Protein AF-A0A4R5EHL9-F1 (afdb_monomer)

Solvent-accessible surface area (backbone atoms only — not comparable to full-atom values): 7162 Å² total; per-residue (Å²): 134,61,70,66,59,52,53,50,51,50,49,48,55,70,75,41,96,57,52,65,59,58,50,10,59,77,69,77,43,51,51,67,57,45,47,54,51,46,69,62,43,30,68,75,67,68,45,62,87,57,72,72,77,74,60,92,85,62,58,67,46,75,46,81,44,78,43,80,46,93,60,77,93,68,45,43,90,43,99,89,42,81,44,21,29,52,32,30,37,32,25,34,65,90,76,71,42,72,69,45,78,46,75,47,82,74,74,80,78,79,77,80,81,75,136

Radius of gyration: 19.63 Å; Cα contacts (8 Å, |Δi|>4): 130; chains: 1; bounding box: 57×36×39 Å

Sequence (115 aa):
MPLGDRVLLIAVCCRTNLTLRQVALLFGVSKFAAHRVVDHLAPLLALTLFARRHSPDNVLVVDGTLVPVHVRAIIASSRNYRYSVNMQVGIDANTRLVVAVGPGAGQPQRRHSSP

Mean predicted aligned error: 14.97 Å

Structure (mmCIF, N/CA/C/O backbone):
data_AF-A0A4R5EHL9-F1
#
_entry.id   AF-A0A4R5EHL9-F1
#
loop_
_atom_site.group_PDB
_atom_site.id
_atom_site.type_symbol
_atom_site.label_atom_id
_atom_site.label_alt_id
_atom_site.label_comp_id
_atom_site.label_asym_id
_atom_site.label_entity_id
_atom_site.label_seq_id
_atom_site.pdbx_PDB_ins_code
_atom_site.Cartn_x
_atom_site.Cartn_y
_atom_site.Cartn_z
_atom_site.occupancy
_atom_site.B_iso_or_equiv
_atom_site.auth_seq_id
_atom_site.auth_comp_id
_atom_site.auth_asym_id
_atom_site.auth_atom_id
_atom_site.pdbx_PDB_model_num
ATOM 1 N N . MET A 1 1 ? -9.886 -5.366 16.626 1.00 77.94 1 MET A N 1
ATOM 2 C CA . MET A 1 1 ? -10.571 -5.533 15.327 1.00 77.94 1 MET A CA 1
ATOM 3 C C . MET A 1 1 ? -10.858 -7.004 15.043 1.00 77.94 1 MET A C 1
ATOM 5 O O . MET A 1 1 ? -9.911 -7.795 15.126 1.00 77.94 1 MET A O 1
ATOM 9 N N . PRO A 1 2 ? -12.115 -7.354 14.717 1.00 85.44 2 PRO A N 1
ATOM 10 C CA . PRO A 1 2 ? -12.533 -8.654 14.175 1.00 85.44 2 PRO A CA 1
ATOM 11 C C . PRO A 1 2 ? -11.796 -9.028 12.878 1.00 85.44 2 PRO A C 1
ATOM 13 O O . PRO A 1 2 ? -11.221 -8.161 12.224 1.00 85.44 2 PRO A O 1
ATOM 16 N N . LEU A 1 3 ? -11.802 -10.310 12.495 1.00 84.19 3 LEU A N 1
ATOM 17 C CA . LEU A 1 3 ? -11.130 -10.782 11.273 1.00 84.19 3 LEU A CA 1
ATOM 18 C C . LEU A 1 3 ? -11.745 -10.173 9.999 1.00 84.19 3 LEU A C 1
ATOM 20 O O . LEU A 1 3 ? -11.002 -9.747 9.119 1.00 84.19 3 LEU A O 1
ATOM 24 N N . GLY A 1 4 ? -13.079 -10.077 9.929 1.00 85.31 4 GLY A N 1
ATOM 25 C CA . GLY A 1 4 ? -13.797 -9.506 8.781 1.00 85.31 4 GLY A CA 1
ATOM 26 C C . GLY A 1 4 ? -13.362 -8.074 8.462 1.00 85.31 4 GLY A C 1
ATOM 27 O O . GLY A 1 4 ? -13.013 -7.778 7.322 1.00 85.31 4 GLY A O 1
ATOM 28 N N . ASP A 1 5 ? -13.254 -7.221 9.482 1.00 88.06 5 ASP A N 1
ATOM 29 C CA . ASP A 1 5 ? -12.810 -5.834 9.315 1.00 88.06 5 ASP A CA 1
ATOM 30 C C . ASP A 1 5 ? -11.362 -5.733 8.829 1.00 88.06 5 ASP A C 1
ATOM 32 O O . ASP A 1 5 ? -11.024 -4.835 8.065 1.00 88.06 5 ASP A O 1
ATOM 36 N N . ARG A 1 6 ? -10.494 -6.667 9.239 1.00 87.69 6 ARG A N 1
ATOM 37 C CA . ARG A 1 6 ? -9.098 -6.710 8.778 1.00 87.69 6 ARG A CA 1
ATOM 38 C C . ARG A 1 6 ? -9.014 -7.066 7.296 1.00 87.69 6 ARG A C 1
ATOM 40 O O . ARG A 1 6 ? -8.237 -6.451 6.573 1.00 87.69 6 ARG A O 1
ATOM 47 N N . VAL A 1 7 ? -9.819 -8.030 6.842 1.00 86.06 7 VAL A N 1
ATOM 48 C CA . VAL A 1 7 ? -9.888 -8.413 5.422 1.00 86.06 7 VAL A CA 1
ATOM 49 C C . VAL A 1 7 ? -10.493 -7.280 4.592 1.00 86.06 7 VAL A C 1
ATOM 51 O O . VAL A 1 7 ? -9.948 -6.940 3.544 1.00 86.06 7 VAL A O 1
ATOM 54 N N . LEU A 1 8 ? -11.561 -6.641 5.079 1.00 88.62 8 LEU A N 1
ATOM 55 C CA . LEU A 1 8 ? -12.174 -5.495 4.409 1.00 88.62 8 LEU A CA 1
ATOM 56 C C . LEU A 1 8 ? -11.211 -4.301 4.330 1.00 88.62 8 LEU A C 1
ATOM 58 O O . LEU A 1 8 ? -11.122 -3.657 3.288 1.00 88.62 8 LEU A O 1
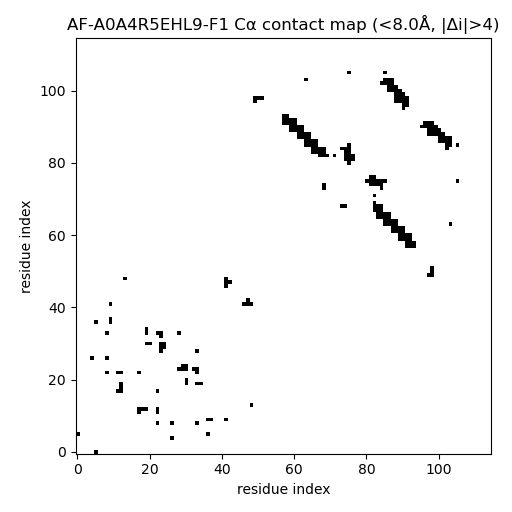ATOM 62 N N . LEU A 1 9 ? -10.431 -4.046 5.383 1.00 88.88 9 LEU A N 1
ATOM 63 C CA . LEU A 1 9 ? -9.394 -3.013 5.402 1.00 88.88 9 LEU A CA 1
ATOM 64 C C . LEU A 1 9 ? -8.340 -3.242 4.317 1.00 88.88 9 LEU A C 1
ATOM 66 O O . LEU A 1 9 ? -7.981 -2.307 3.601 1.00 88.88 9 LEU A O 1
ATOM 70 N N . ILE A 1 10 ? -7.883 -4.483 4.152 1.00 85.50 10 ILE A N 1
ATOM 71 C CA . ILE A 1 10 ? -6.922 -4.857 3.106 1.00 85.50 10 ILE A CA 1
ATOM 72 C C . ILE A 1 10 ? -7.551 -4.723 1.720 1.00 85.50 10 ILE A C 1
ATOM 74 O O . ILE A 1 10 ? -6.929 -4.163 0.818 1.00 85.50 10 ILE A O 1
ATOM 78 N N . ALA A 1 11 ? -8.797 -5.173 1.552 1.00 84.81 11 ALA A N 1
ATOM 79 C CA . ALA A 1 11 ? -9.520 -5.056 0.292 1.00 84.81 11 ALA A CA 1
ATOM 80 C C . ALA A 1 11 ? -9.694 -3.589 -0.131 1.00 84.81 11 ALA A C 1
ATOM 82 O O . ALA A 1 11 ? -9.418 -3.256 -1.280 1.00 84.81 11 ALA A O 1
ATOM 83 N N . VAL A 1 12 ? -10.075 -2.699 0.792 1.00 86.81 12 VAL A N 1
ATOM 84 C CA . VAL A 1 12 ? -10.197 -1.253 0.540 1.00 86.81 12 VAL A CA 1
ATOM 85 C C . VAL A 1 12 ? -8.835 -0.642 0.219 1.00 86.81 12 VAL A C 1
ATOM 87 O O . VAL A 1 12 ? -8.717 0.073 -0.775 1.00 86.81 12 VAL A O 1
ATOM 90 N N . CYS A 1 13 ? -7.798 -0.961 0.996 1.00 82.12 13 CYS A N 1
ATOM 91 C CA . CYS A 1 13 ? -6.434 -0.493 0.740 1.00 82.12 13 CYS A CA 1
ATOM 92 C C . CYS A 1 13 ? -5.894 -0.953 -0.627 1.00 82.12 13 CYS A C 1
ATOM 94 O O . CYS A 1 13 ? -5.092 -0.252 -1.231 1.00 82.12 13 CYS A O 1
ATOM 96 N N . CYS A 1 14 ? -6.323 -2.119 -1.118 1.00 75.31 14 CYS A N 1
ATOM 97 C CA . CYS A 1 14 ? -5.893 -2.670 -2.403 1.00 75.31 14 CYS A CA 1
ATOM 98 C C . CYS A 1 14 ? -6.748 -2.194 -3.590 1.00 75.31 14 CYS A C 1
ATOM 100 O O . CYS A 1 14 ? -6.241 -2.052 -4.701 1.00 75.31 14 CYS A O 1
ATOM 102 N N . ARG A 1 15 ? -8.057 -1.996 -3.398 1.00 77.00 15 ARG A N 1
ATOM 103 C CA . ARG A 1 15 ? -8.994 -1.613 -4.470 1.00 77.00 15 ARG A CA 1
ATOM 104 C C . ARG A 1 15 ? -9.098 -0.113 -4.681 1.00 77.00 15 ARG A C 1
ATOM 106 O O . ARG A 1 15 ? -9.566 0.308 -5.735 1.00 77.00 15 ARG A O 1
ATOM 113 N N . THR A 1 16 ? -8.696 0.681 -3.697 1.00 79.06 16 THR A N 1
ATOM 114 C CA . THR A 1 16 ? -8.773 2.141 -3.751 1.00 79.06 16 THR A CA 1
ATOM 115 C C . THR A 1 16 ? -7.384 2.754 -3.672 1.00 79.06 16 THR A C 1
ATOM 117 O O . THR A 1 16 ? -6.451 2.144 -3.163 1.00 79.06 16 THR A O 1
ATOM 120 N N . ASN A 1 17 ? -7.252 3.990 -4.149 1.00 75.12 17 ASN A N 1
ATOM 121 C CA . ASN A 1 17 ? -6.004 4.749 -4.064 1.00 75.12 17 ASN A CA 1
ATOM 122 C C . ASN A 1 17 ? -5.939 5.603 -2.782 1.00 75.12 17 ASN A C 1
ATOM 124 O O . ASN A 1 17 ? -5.431 6.723 -2.777 1.00 75.12 17 ASN A O 1
ATOM 128 N N . LEU A 1 18 ? -6.556 5.113 -1.702 1.00 81.44 18 LEU A N 1
ATOM 129 C CA . LEU A 1 18 ? -6.605 5.811 -0.425 1.00 81.44 18 LEU A CA 1
ATOM 130 C C . LEU A 1 18 ? -5.307 5.596 0.349 1.00 81.44 18 LEU A C 1
ATOM 132 O O . LEU A 1 18 ? -4.777 4.492 0.447 1.00 81.44 18 LEU A O 1
ATOM 136 N N . THR A 1 19 ? -4.824 6.662 0.977 1.00 84.56 19 THR A N 1
ATOM 137 C CA . THR A 1 19 ? -3.678 6.578 1.881 1.00 84.56 19 THR A CA 1
ATOM 138 C C . THR A 1 19 ? -4.028 5.746 3.116 1.00 84.56 19 THR A C 1
ATOM 140 O O . THR A 1 19 ? -5.158 5.781 3.605 1.00 84.56 19 THR A O 1
ATOM 143 N N . LEU A 1 20 ? -3.038 5.078 3.718 1.00 84.00 20 LEU A N 1
ATOM 144 C CA . LEU A 1 20 ? -3.231 4.284 4.943 1.00 84.00 20 LEU A CA 1
ATOM 145 C C . LEU A 1 20 ? -3.872 5.088 6.091 1.00 84.00 20 LEU A C 1
ATOM 147 O O . LEU A 1 20 ? -4.549 4.530 6.949 1.00 84.00 20 LEU A O 1
ATOM 151 N N . ARG A 1 21 ? -3.686 6.414 6.103 1.00 87.25 21 ARG A N 1
ATOM 152 C CA . ARG A 1 21 ? -4.333 7.315 7.063 1.00 87.25 21 ARG A CA 1
ATOM 153 C C . ARG A 1 21 ? -5.831 7.467 6.789 1.00 87.25 21 ARG A C 1
ATOM 155 O O . ARG A 1 21 ? -6.605 7.425 7.735 1.00 87.25 21 ARG A O 1
ATOM 162 N N . GLN A 1 22 ? -6.231 7.629 5.528 1.00 88.31 22 GLN A N 1
ATOM 163 C CA . GLN A 1 22 ? -7.643 7.680 5.132 1.00 88.31 22 GLN A CA 1
ATOM 164 C C . GLN A 1 22 ? -8.332 6.342 5.396 1.00 88.31 22 GLN A C 1
ATOM 166 O O . GLN A 1 22 ? -9.423 6.321 5.951 1.00 88.31 22 GLN A O 1
ATOM 171 N N . VAL A 1 23 ? -7.656 5.233 5.090 1.00 88.62 23 VAL A N 1
ATOM 172 C CA . VAL A 1 23 ? -8.128 3.889 5.440 1.00 88.62 23 VAL A CA 1
ATOM 173 C C . VAL A 1 23 ? -8.321 3.778 6.955 1.00 88.62 23 VAL A C 1
ATOM 175 O O . VAL A 1 23 ? -9.404 3.443 7.411 1.00 88.62 23 VAL A O 1
ATOM 178 N N . ALA A 1 24 ? -7.322 4.142 7.759 1.00 90.31 24 ALA A N 1
ATOM 179 C CA . ALA A 1 24 ? -7.431 4.080 9.216 1.00 90.31 24 ALA A CA 1
ATOM 180 C C . ALA A 1 24 ? -8.613 4.903 9.767 1.00 90.31 24 ALA A C 1
ATOM 182 O O . ALA A 1 24 ? -9.336 4.423 10.639 1.00 90.31 24 ALA A O 1
ATOM 183 N N . LEU A 1 25 ? -8.851 6.097 9.210 1.00 93.06 25 LEU A N 1
ATOM 184 C CA . LEU A 1 25 ? -9.995 6.944 9.564 1.00 93.06 25 LEU A CA 1
ATOM 185 C C . LEU A 1 25 ? -11.342 6.286 9.230 1.00 93.06 25 LEU A C 1
ATOM 187 O O . LEU A 1 25 ? -12.240 6.324 10.064 1.00 93.06 25 LEU A O 1
ATOM 191 N N . LEU A 1 26 ? -11.475 5.646 8.063 1.00 90.19 26 LEU A N 1
ATOM 192 C CA . LEU A 1 26 ? -12.704 4.942 7.660 1.00 90.19 26 LEU A CA 1
ATOM 193 C C . LEU A 1 26 ? -13.059 3.784 8.598 1.00 90.19 26 LEU A C 1
ATOM 195 O O . LEU A 1 26 ? -14.231 3.527 8.848 1.00 90.19 26 LEU A O 1
ATOM 199 N N . PHE A 1 27 ? -12.046 3.101 9.125 1.00 88.19 27 PHE A N 1
ATOM 200 C CA . PHE A 1 27 ? -12.219 1.967 10.031 1.00 88.19 27 PHE A CA 1
ATOM 201 C C . PHE A 1 27 ? -12.204 2.364 11.516 1.00 88.19 27 PHE A C 1
ATOM 203 O O . PHE A 1 27 ? -12.262 1.489 12.378 1.00 88.19 27 PHE A O 1
ATOM 210 N N . GLY A 1 28 ? -12.095 3.660 11.838 1.00 91.31 28 GLY A N 1
ATOM 211 C CA . GLY A 1 28 ? -12.038 4.146 13.221 1.00 91.31 28 GLY A CA 1
ATOM 212 C C . GLY A 1 28 ? -10.830 3.628 14.013 1.00 91.31 28 GLY A C 1
ATOM 213 O O . GLY A 1 28 ? -10.871 3.556 15.239 1.00 91.31 28 GLY A O 1
ATOM 214 N N . VAL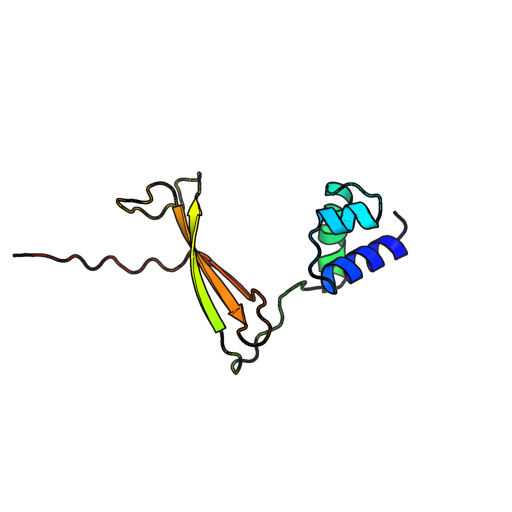 A 1 29 ? -9.753 3.236 13.327 1.00 89.25 29 VAL A N 1
ATOM 215 C CA . VAL A 1 29 ? -8.535 2.690 13.940 1.00 89.25 29 VAL A CA 1
ATOM 216 C C . VAL A 1 29 ? -7.374 3.663 13.820 1.00 89.25 29 VAL A C 1
ATOM 218 O O . VAL A 1 29 ? -7.343 4.553 12.973 1.00 89.25 29 VAL A O 1
ATOM 221 N N . SER A 1 30 ? -6.357 3.488 14.663 1.00 90.38 30 SER A N 1
ATOM 222 C CA . SER A 1 30 ? -5.133 4.268 14.516 1.00 90.38 30 SER A CA 1
ATOM 223 C C . SER A 1 30 ? -4.387 3.877 13.235 1.00 90.38 30 SER A C 1
ATOM 225 O O . SER A 1 30 ? -4.406 2.721 12.803 1.00 90.38 30 SER A O 1
ATOM 227 N N . LYS A 1 31 ? -3.650 4.832 12.654 1.00 90.00 31 LYS A N 1
ATOM 228 C CA . LYS A 1 31 ? -2.764 4.583 11.501 1.00 90.00 31 LYS A CA 1
ATOM 229 C C . LYS A 1 31 ? -1.810 3.408 11.757 1.00 90.00 31 LYS A C 1
ATOM 231 O O . LYS A 1 31 ? -1.575 2.603 10.864 1.00 90.00 31 LYS A O 1
ATOM 236 N N . PHE A 1 32 ? -1.278 3.302 12.976 1.00 91.19 32 PHE A N 1
ATOM 237 C CA . PHE A 1 32 ? -0.379 2.214 13.370 1.00 91.19 32 PHE A CA 1
ATOM 238 C C . PHE A 1 32 ? -1.086 0.860 13.453 1.00 91.19 32 PHE A C 1
ATOM 240 O O . PHE A 1 32 ? -0.511 -0.146 13.049 1.00 91.19 32 PHE A O 1
ATOM 247 N N . ALA A 1 33 ? -2.324 0.819 13.951 1.00 89.50 33 ALA A N 1
ATOM 248 C CA . ALA A 1 33 ? -3.104 -0.413 13.974 1.00 89.50 33 ALA A CA 1
ATOM 249 C C . ALA A 1 33 ? -3.406 -0.896 12.548 1.00 89.50 33 ALA A C 1
ATOM 251 O O . ALA A 1 33 ? -3.179 -2.065 12.250 1.00 89.50 33 ALA A O 1
ATOM 252 N N . ALA A 1 34 ? -3.815 0.009 11.653 1.00 89.06 34 ALA A N 1
ATOM 253 C CA . ALA A 1 34 ? -4.004 -0.305 10.236 1.00 89.06 34 ALA A CA 1
ATOM 254 C C . ALA A 1 34 ? -2.706 -0.810 9.581 1.00 89.06 34 ALA A C 1
ATOM 256 O O . ALA A 1 34 ? -2.728 -1.810 8.872 1.00 89.06 34 ALA A O 1
ATOM 257 N N . HIS A 1 35 ? -1.566 -0.174 9.875 1.00 87.19 35 HIS A N 1
ATOM 258 C CA . HIS A 1 35 ? -0.258 -0.599 9.368 1.00 87.19 35 HIS A CA 1
ATOM 259 C C . HIS A 1 35 ? 0.087 -2.034 9.774 1.00 87.19 35 HIS A C 1
ATOM 261 O O . HIS A 1 35 ? 0.430 -2.842 8.923 1.00 87.19 35 HIS A O 1
ATOM 267 N N . ARG A 1 36 ? -0.091 -2.386 11.054 1.00 89.62 36 ARG A N 1
ATOM 268 C CA . ARG A 1 36 ? 0.174 -3.748 11.549 1.00 89.62 36 ARG A CA 1
ATOM 269 C C . ARG A 1 36 ? -0.733 -4.798 10.911 1.00 89.62 36 ARG A C 1
ATOM 271 O O . ARG A 1 36 ? -0.300 -5.923 10.689 1.00 89.62 36 ARG A O 1
ATOM 278 N N . VAL A 1 37 ? -1.989 -4.447 10.639 1.00 88.12 37 VAL A N 1
ATOM 279 C CA . VAL A 1 37 ? -2.934 -5.336 9.950 1.00 88.12 37 VAL A CA 1
ATOM 280 C C . VAL A 1 37 ? -2.449 -5.619 8.529 1.00 88.12 37 VAL A C 1
ATOM 282 O O . VAL A 1 37 ? -2.431 -6.780 8.127 1.00 88.12 37 VAL A O 1
ATOM 285 N N . VAL A 1 38 ? -2.008 -4.588 7.803 1.00 84.81 38 VAL A N 1
ATOM 286 C CA . VAL A 1 38 ? -1.457 -4.734 6.449 1.00 84.81 38 VAL A CA 1
ATOM 287 C C . VAL A 1 38 ? -0.152 -5.532 6.471 1.00 84.81 38 VAL A C 1
ATOM 289 O O . VAL A 1 38 ? -0.065 -6.527 5.762 1.00 84.81 38 VAL A O 1
ATOM 292 N N . ASP A 1 39 ? 0.813 -5.184 7.324 1.00 84.50 39 ASP A N 1
ATOM 293 C CA . ASP A 1 39 ? 2.106 -5.882 7.421 1.00 84.50 39 ASP A CA 1
ATOM 294 C C . ASP A 1 39 ? 1.961 -7.373 7.739 1.00 84.50 39 ASP A C 1
ATOM 296 O O . ASP A 1 39 ? 2.711 -8.201 7.227 1.00 84.50 39 ASP A O 1
ATOM 300 N N . HIS A 1 40 ? 0.998 -7.733 8.590 1.00 83.81 40 HIS A N 1
ATOM 301 C CA . HIS A 1 40 ? 0.846 -9.114 9.032 1.00 83.81 40 HIS A CA 1
ATOM 302 C C . HIS A 1 40 ? 0.040 -9.975 8.052 1.00 83.81 40 HIS A C 1
ATOM 304 O O . HIS A 1 40 ? 0.330 -11.157 7.888 1.00 83.81 40 HIS A O 1
ATOM 310 N N . LEU A 1 41 ? -0.972 -9.400 7.397 1.00 81.44 41 LEU A N 1
ATOM 311 C CA . LEU A 1 41 ? -1.895 -10.154 6.544 1.00 81.44 41 LEU A CA 1
ATOM 312 C C . LEU A 1 41 ? -1.589 -10.038 5.049 1.00 81.44 41 LEU A C 1
ATOM 314 O O . LEU A 1 41 ? -1.975 -10.935 4.304 1.00 81.44 41 LEU A O 1
ATOM 318 N N . ALA A 1 42 ? -0.889 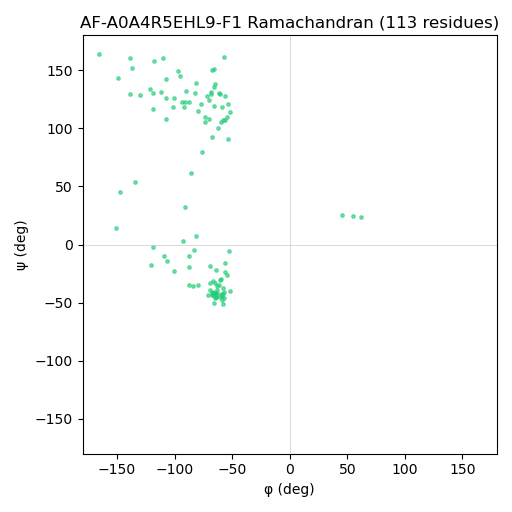-8.994 4.592 1.00 75.19 42 ALA A N 1
ATOM 319 C CA . ALA A 1 42 ? -0.486 -8.886 3.188 1.00 75.19 42 ALA A CA 1
ATOM 320 C C . ALA A 1 42 ? 0.369 -10.085 2.725 1.00 75.19 42 ALA A C 1
ATOM 322 O O . ALA A 1 42 ? 0.061 -10.639 1.667 1.00 75.19 42 ALA A O 1
ATOM 323 N N . PRO A 1 43 ? 1.350 -10.580 3.511 1.00 73.69 43 PRO A N 1
ATOM 324 C CA . PRO A 1 43 ? 2.102 -11.781 3.144 1.00 73.69 43 PRO A CA 1
ATOM 325 C C . PRO A 1 43 ? 1.235 -13.048 3.144 1.00 73.69 43 PRO A C 1
ATOM 327 O O . PRO A 1 43 ? 1.355 -13.877 2.246 1.00 73.69 43 PRO A O 1
ATOM 330 N N . LEU A 1 44 ? 0.342 -13.188 4.132 1.00 74.94 44 LEU A N 1
ATOM 331 C CA . LEU A 1 44 ? -0.505 -14.376 4.308 1.00 74.94 44 LEU A CA 1
ATOM 332 C C . LEU A 1 44 ? -1.561 -14.524 3.215 1.00 74.94 44 LEU A C 1
ATOM 334 O O . LEU A 1 44 ? -1.895 -15.635 2.820 1.00 74.94 44 LEU A O 1
ATOM 338 N N . LEU A 1 45 ? -2.073 -13.409 2.704 1.00 68.25 45 LEU A N 1
ATOM 339 C CA . LEU A 1 45 ? -3.044 -13.417 1.616 1.00 68.25 45 LEU A CA 1
ATOM 340 C C . LEU A 1 45 ? -2.382 -13.571 0.237 1.00 68.25 45 LEU A C 1
ATOM 342 O O . LEU A 1 45 ? -3.057 -13.403 -0.776 1.00 68.25 45 LEU A O 1
ATOM 346 N N .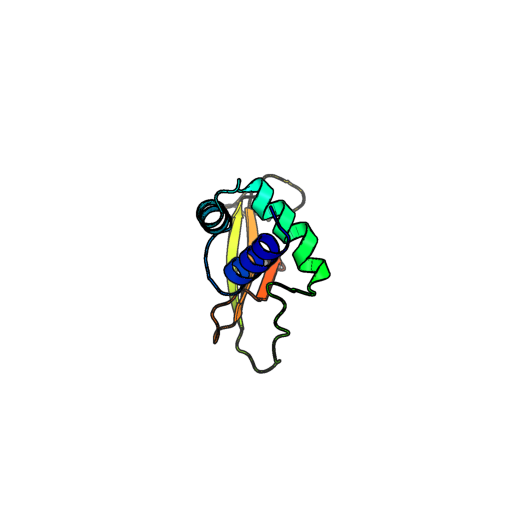 ALA A 1 46 ? -1.064 -13.825 0.189 1.00 62.50 46 ALA A N 1
ATOM 347 C CA . ALA A 1 46 ? -0.241 -13.703 -1.015 1.00 62.50 46 ALA A CA 1
ATOM 348 C C . ALA A 1 46 ? -0.525 -12.393 -1.774 1.00 62.50 46 ALA A C 1
ATOM 350 O O . ALA A 1 46 ? -0.312 -12.298 -2.985 1.00 62.50 46 ALA A O 1
ATOM 351 N N . LEU A 1 47 ? -1.006 -11.372 -1.048 1.00 55.91 47 LEU A N 1
ATOM 352 C CA . LEU A 1 47 ? -1.271 -10.046 -1.563 1.00 55.91 47 LEU A CA 1
ATOM 353 C C . LEU A 1 47 ? 0.086 -9.373 -1.692 1.00 55.91 47 LEU A C 1
ATOM 355 O O . LEU A 1 47 ? 0.533 -8.556 -0.891 1.00 55.91 47 LEU A O 1
ATOM 359 N N . THR A 1 48 ? 0.746 -9.735 -2.777 1.00 54.19 48 THR A N 1
ATOM 360 C CA . THR A 1 48 ? 1.608 -8.829 -3.505 1.00 54.19 48 THR A CA 1
ATOM 361 C C . THR A 1 48 ? 0.769 -7.601 -3.820 1.00 54.19 48 THR A C 1
ATOM 363 O O . THR A 1 48 ? 0.083 -7.552 -4.833 1.00 54.19 48 THR A O 1
ATOM 366 N N . LEU A 1 49 ? 0.785 -6.607 -2.931 1.00 53.09 49 LEU A N 1
ATOM 367 C CA . LEU A 1 49 ? -0.005 -5.395 -3.111 1.00 53.09 49 LEU A CA 1
ATOM 368 C C . LEU A 1 49 ? 0.318 -4.717 -4.462 1.00 53.09 49 LEU A C 1
ATOM 370 O O . LEU A 1 49 ? -0.554 -4.050 -4.994 1.00 53.09 49 LEU A O 1
ATOM 374 N N . PHE A 1 50 ? 1.502 -4.937 -5.068 1.00 51.91 50 PHE A N 1
ATOM 375 C CA . PHE A 1 50 ? 1.866 -4.359 -6.376 1.00 51.91 50 PHE A CA 1
ATOM 376 C C . PHE A 1 50 ? 2.848 -5.151 -7.262 1.00 51.91 50 PHE A C 1
ATOM 378 O O . PHE A 1 50 ? 3.323 -4.600 -8.249 1.00 51.91 50 PHE A O 1
ATOM 385 N N . ALA A 1 51 ? 3.147 -6.432 -7.023 1.00 48.44 51 ALA A N 1
ATOM 386 C CA . ALA A 1 51 ? 3.935 -7.184 -8.015 1.00 48.44 51 ALA A CA 1
ATOM 387 C C . ALA A 1 51 ? 3.010 -7.775 -9.085 1.00 48.44 51 ALA A C 1
ATOM 389 O O . ALA A 1 51 ? 2.927 -8.991 -9.264 1.00 48.44 51 ALA A O 1
ATOM 390 N N . ARG A 1 52 ? 2.295 -6.911 -9.818 1.00 52.09 52 ARG A N 1
ATOM 391 C CA . ARG A 1 52 ? 1.819 -7.322 -11.137 1.00 52.09 52 ARG A CA 1
ATOM 392 C C . ARG A 1 52 ? 3.071 -7.649 -11.934 1.00 52.09 52 ARG A C 1
ATOM 394 O O . ARG A 1 52 ? 3.817 -6.741 -12.293 1.00 52.09 52 ARG A O 1
ATOM 401 N N . ARG A 1 53 ? 3.334 -8.943 -12.147 1.00 48.25 53 ARG A N 1
ATOM 402 C CA . ARG A 1 53 ? 4.361 -9.375 -13.093 1.00 48.25 53 ARG A CA 1
ATOM 403 C C . ARG A 1 53 ? 4.054 -8.663 -14.402 1.00 48.25 53 ARG A C 1
ATOM 405 O O . ARG A 1 53 ? 2.975 -8.838 -14.963 1.00 48.25 53 ARG A O 1
ATOM 412 N N . HIS A 1 54 ? 4.964 -7.780 -14.789 1.00 51.22 54 HIS A N 1
ATOM 413 C CA . HIS A 1 54 ? 4.867 -7.059 -16.040 1.00 51.22 54 HIS A CA 1
ATOM 414 C C . HIS A 1 54 ? 4.874 -8.079 -17.170 1.00 51.22 54 HIS A C 1
ATOM 416 O O . HIS A 1 54 ? 5.744 -8.952 -17.196 1.00 51.22 54 HIS A O 1
ATOM 422 N N . SER A 1 55 ? 3.909 -7.976 -18.085 1.00 52.78 55 SER A N 1
ATOM 423 C CA . SER A 1 55 ? 4.092 -8.602 -19.388 1.00 52.78 55 SER A CA 1
ATOM 424 C C . SER A 1 55 ? 5.242 -7.858 -20.073 1.00 52.78 55 SER A C 1
ATOM 426 O O . SER A 1 55 ? 5.267 -6.625 -19.992 1.00 52.78 55 SER A O 1
ATOM 428 N N . PRO A 1 56 ? 6.197 -8.546 -20.716 1.00 58.00 56 PRO A N 1
ATOM 429 C CA . PRO A 1 56 ? 7.295 -7.896 -21.435 1.00 58.00 56 PRO A CA 1
ATOM 430 C C . PRO A 1 56 ? 6.829 -6.897 -22.514 1.00 58.00 56 PRO A C 1
ATOM 432 O O . PRO A 1 56 ? 7.616 -6.051 -22.921 1.00 58.00 56 PRO A O 1
ATOM 435 N N . ASP A 1 57 ? 5.556 -6.942 -22.919 1.00 60.69 57 ASP A N 1
ATOM 436 C CA . ASP A 1 57 ? 4.940 -6.018 -23.883 1.00 60.69 57 ASP A CA 1
ATOM 437 C C . ASP A 1 57 ? 4.451 -4.678 -23.293 1.00 60.69 57 ASP A C 1
ATOM 439 O O . ASP A 1 57 ? 3.980 -3.811 -24.030 1.00 60.69 57 ASP A O 1
ATOM 443 N N . ASN A 1 58 ? 4.519 -4.472 -21.973 1.00 62.47 58 ASN A N 1
ATOM 444 C CA . ASN A 1 58 ? 4.041 -3.231 -21.358 1.00 62.47 58 ASN A CA 1
ATOM 445 C C . ASN A 1 58 ? 5.089 -2.108 -21.447 1.00 62.47 58 ASN A C 1
ATOM 447 O O . ASN A 1 58 ? 6.242 -2.269 -21.047 1.00 62.47 58 ASN A O 1
ATOM 451 N N . VAL A 1 59 ? 4.658 -0.930 -21.910 1.00 69.69 59 VAL A N 1
ATOM 452 C CA . VAL A 1 59 ? 5.496 0.276 -21.957 1.00 69.69 59 VAL A CA 1
ATOM 453 C C . VAL A 1 59 ? 5.745 0.790 -20.539 1.00 69.69 59 VAL A C 1
ATOM 455 O O . VAL A 1 59 ? 4.808 1.092 -19.800 1.00 69.69 59 VAL A O 1
ATOM 458 N N . LEU A 1 60 ? 7.020 0.927 -20.184 1.00 72.06 60 LEU A N 1
ATOM 459 C CA . LEU A 1 60 ? 7.485 1.436 -18.898 1.00 72.06 60 LEU A CA 1
ATOM 460 C C . LEU A 1 60 ? 8.055 2.844 -19.072 1.00 72.06 60 LEU A C 1
ATOM 462 O O . LEU A 1 60 ? 8.961 3.061 -19.874 1.00 72.06 60 LEU A O 1
ATOM 466 N N . VAL A 1 61 ? 7.553 3.794 -18.291 1.00 73.38 61 VAL A N 1
ATOM 467 C CA . VAL A 1 61 ? 8.138 5.129 -18.154 1.00 73.38 61 VAL A CA 1
ATOM 468 C C . VAL A 1 61 ? 9.078 5.104 -16.960 1.00 73.38 61 VAL A C 1
ATOM 470 O O . VAL A 1 61 ? 8.660 4.776 -15.852 1.00 73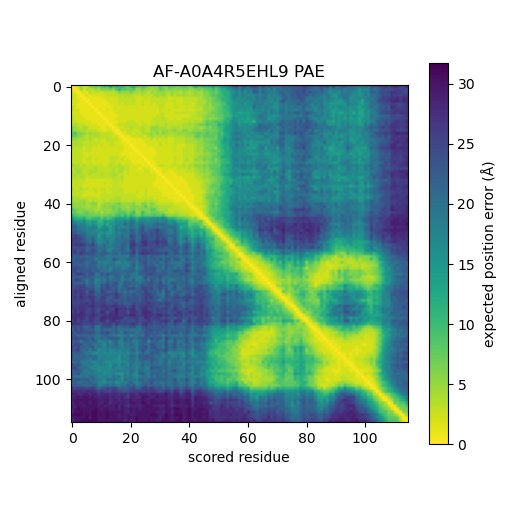.38 61 VAL A O 1
ATOM 473 N N . VAL A 1 62 ? 10.345 5.445 -17.180 1.00 75.12 62 VAL A N 1
ATOM 474 C CA . VAL A 1 62 ? 11.328 5.598 -16.103 1.00 75.12 62 VAL A CA 1
ATOM 475 C C . VAL A 1 62 ? 11.506 7.082 -15.825 1.00 75.12 62 VAL A C 1
ATOM 477 O O . VAL A 1 62 ? 11.940 7.819 -16.708 1.00 75.12 62 VAL A O 1
ATOM 480 N N . ASP A 1 63 ? 11.184 7.508 -14.607 1.00 77.69 63 ASP A N 1
ATOM 481 C CA . ASP A 1 63 ? 11.448 8.867 -14.131 1.00 77.69 63 ASP A CA 1
ATOM 482 C C . ASP A 1 63 ? 12.591 8.881 -13.108 1.00 77.69 63 ASP A C 1
ATOM 484 O O . ASP A 1 63 ? 12.726 7.961 -12.298 1.00 77.69 63 ASP A O 1
ATOM 488 N N . GLY A 1 64 ? 13.424 9.920 -13.163 1.00 75.31 64 GLY A N 1
ATOM 489 C CA . GLY A 1 64 ? 14.548 10.131 -12.256 1.00 75.31 64 GLY A CA 1
ATOM 490 C C . GLY A 1 64 ? 14.249 11.269 -11.289 1.00 75.31 64 GLY A C 1
ATOM 491 O O . GLY A 1 64 ? 14.287 12.434 -11.672 1.00 75.31 64 GLY A O 1
ATOM 492 N N . THR A 1 65 ? 14.001 10.942 -10.022 1.00 80.56 65 THR A N 1
ATOM 493 C CA . THR A 1 65 ? 13.719 11.920 -8.966 1.00 80.56 65 THR A CA 1
ATOM 494 C C . THR A 1 65 ? 14.861 11.959 -7.951 1.00 80.56 65 THR A C 1
ATOM 496 O O . THR A 1 65 ? 15.280 10.931 -7.419 1.00 80.56 65 THR A O 1
ATOM 499 N N . LEU A 1 66 ? 15.349 13.156 -7.616 1.00 76.38 66 LEU A N 1
ATOM 500 C CA . LEU A 1 66 ? 16.331 13.331 -6.544 1.00 76.38 66 LEU A CA 1
ATOM 501 C C . LEU A 1 66 ? 15.644 13.304 -5.177 1.00 76.38 66 LEU A C 1
ATOM 503 O O . LEU A 1 66 ? 14.885 14.207 -4.830 1.00 76.38 66 LEU A O 1
ATOM 507 N N . VAL A 1 67 ? 15.954 12.285 -4.379 1.00 77.81 67 VAL A N 1
ATOM 508 C CA . VAL A 1 67 ? 15.456 12.149 -3.007 1.00 77.81 67 VAL A CA 1
ATOM 509 C C . VAL A 1 67 ? 16.553 12.596 -2.040 1.00 77.81 67 VAL A C 1
ATOM 511 O O . VAL A 1 67 ? 17.675 12.092 -2.136 1.00 77.81 67 VAL A O 1
ATOM 514 N N .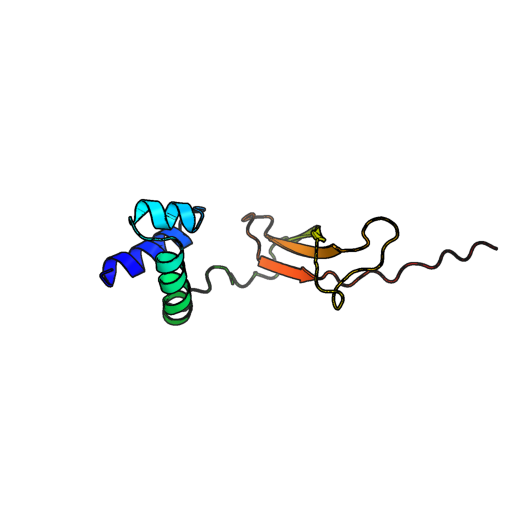 PRO A 1 68 ? 16.290 13.532 -1.111 1.00 73.19 68 PRO A N 1
ATOM 515 C CA . PRO A 1 68 ? 17.265 13.911 -0.097 1.00 73.19 68 PRO A CA 1
ATOM 516 C C . PRO A 1 68 ? 17.495 12.755 0.886 1.00 73.19 68 PRO A C 1
ATOM 518 O O . PRO A 1 68 ? 16.546 12.195 1.433 1.00 73.19 68 PRO A O 1
ATOM 521 N N . VAL A 1 69 ? 18.758 12.401 1.137 1.00 72.81 69 VAL A N 1
ATOM 522 C CA . VAL A 1 69 ? 19.138 11.282 2.015 1.00 72.81 69 VAL A CA 1
ATOM 523 C C . VAL A 1 69 ? 20.192 11.748 3.019 1.00 72.81 69 VAL A C 1
ATOM 525 O O . VAL A 1 69 ? 21.205 12.335 2.648 1.00 72.81 69 VAL A O 1
ATOM 528 N N . HIS A 1 70 ? 19.948 11.483 4.307 1.00 69.94 70 HIS A N 1
ATOM 529 C CA . HIS A 1 70 ? 20.836 11.871 5.417 1.00 69.94 70 HIS A CA 1
ATOM 530 C C . HIS A 1 70 ? 21.941 10.842 5.720 1.00 69.94 70 HIS A C 1
ATOM 532 O O . HIS A 1 70 ? 22.859 11.118 6.490 1.00 69.94 70 HIS A O 1
ATOM 538 N N . VAL A 1 71 ? 21.879 9.653 5.116 1.00 64.19 71 VAL A N 1
ATOM 539 C CA . VAL A 1 71 ? 22.873 8.587 5.291 1.00 64.19 71 VAL A CA 1
ATOM 540 C C . VAL A 1 71 ? 23.948 8.704 4.213 1.00 64.19 71 VAL A C 1
ATOM 542 O O . VAL A 1 71 ? 23.664 8.555 3.027 1.00 64.19 71 VAL A O 1
ATOM 545 N N . ARG A 1 72 ? 25.202 8.930 4.629 1.00 62.94 72 ARG A N 1
ATOM 546 C CA . ARG A 1 72 ? 26.337 9.225 3.732 1.00 62.94 72 ARG A CA 1
ATOM 547 C C . ARG A 1 72 ? 26.727 8.107 2.764 1.00 62.94 72 ARG A C 1
ATOM 549 O O . ARG A 1 72 ? 27.342 8.399 1.747 1.00 62.94 72 ARG A O 1
ATOM 556 N N . ALA A 1 73 ? 26.370 6.861 3.065 1.00 65.81 73 ALA A N 1
ATOM 557 C CA . ALA A 1 73 ? 26.802 5.689 2.304 1.00 65.81 73 ALA A CA 1
ATOM 558 C C . ALA A 1 73 ? 26.194 5.590 0.891 1.00 65.81 73 ALA A C 1
ATOM 560 O O . ALA A 1 73 ? 26.726 4.866 0.059 1.00 65.81 73 ALA A O 1
ATOM 561 N N . ILE A 1 74 ? 25.090 6.298 0.621 1.00 61.50 74 ILE A N 1
ATOM 562 C CA . ILE A 1 74 ? 24.304 6.152 -0.620 1.00 61.50 74 ILE A CA 1
ATOM 563 C C . ILE A 1 74 ? 24.261 7.474 -1.415 1.00 61.50 74 ILE A C 1
ATOM 565 O O . ILE A 1 74 ? 23.701 7.532 -2.501 1.00 61.50 74 ILE A O 1
ATOM 569 N N . ILE A 1 75 ? 24.870 8.551 -0.904 1.00 60.09 75 ILE A N 1
ATOM 570 C CA . ILE A 1 75 ? 24.776 9.896 -1.490 1.00 60.09 75 ILE A CA 1
ATOM 571 C C . ILE A 1 75 ? 25.493 9.963 -2.843 1.00 60.09 75 ILE A C 1
ATOM 573 O O . ILE A 1 75 ? 26.672 9.625 -2.954 1.00 60.09 75 ILE A O 1
ATOM 577 N N . ALA A 1 76 ? 24.816 10.508 -3.855 1.00 56.12 76 ALA A N 1
ATOM 578 C CA . ALA A 1 76 ? 25.451 10.873 -5.112 1.00 56.12 76 ALA A CA 1
ATOM 579 C C . ALA A 1 76 ? 26.228 12.190 -4.938 1.00 56.12 76 ALA A C 1
ATOM 581 O O . 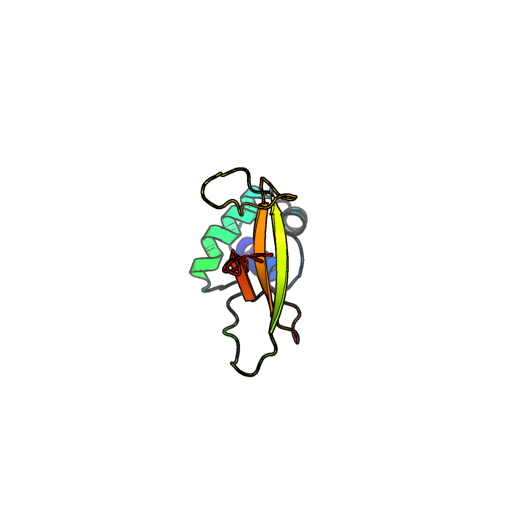ALA A 1 76 ? 25.659 13.226 -4.582 1.00 56.12 76 ALA A O 1
ATOM 582 N N . SER A 1 77 ? 27.542 12.182 -5.190 1.00 55.09 77 SER A N 1
ATOM 583 C CA . SER A 1 77 ? 28.333 13.414 -5.142 1.00 55.09 77 SER A CA 1
ATOM 584 C C . SER A 1 77 ? 28.00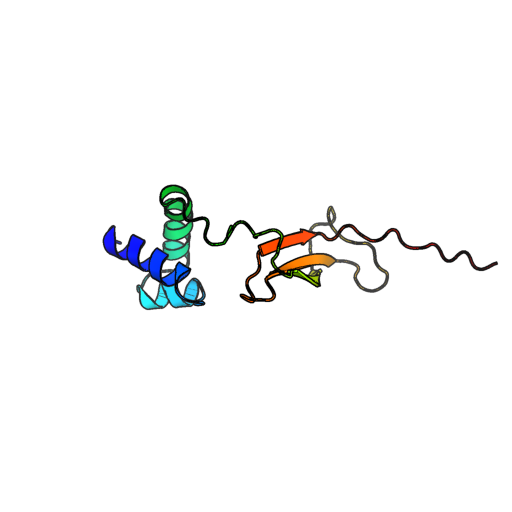4 14.265 -6.368 1.00 55.09 77 SER A C 1
ATOM 586 O O . SER A 1 77 ? 28.372 13.922 -7.490 1.00 55.09 77 SER A O 1
ATOM 588 N N . SER A 1 78 ? 27.317 15.385 -6.176 1.00 58.62 78 SER A N 1
ATOM 589 C CA . SER A 1 78 ? 27.160 16.387 -7.227 1.00 58.62 78 SER A CA 1
ATOM 590 C C . SER A 1 78 ? 27.347 17.788 -6.657 1.00 58.62 78 SER A C 1
ATOM 592 O O . SER A 1 78 ? 27.114 18.036 -5.470 1.00 58.62 78 SER A O 1
ATOM 594 N N . ARG A 1 79 ? 27.799 18.711 -7.515 1.00 53.53 79 ARG A N 1
ATOM 595 C CA . ARG A 1 79 ? 28.112 20.101 -7.140 1.00 53.53 79 ARG A CA 1
ATOM 596 C C . ARG A 1 79 ? 26.902 20.843 -6.560 1.00 53.53 79 ARG A C 1
ATOM 598 O O . ARG A 1 79 ? 27.097 21.678 -5.686 1.00 53.53 79 ARG A O 1
ATOM 605 N N . ASN A 1 80 ? 25.691 20.477 -6.989 1.00 57.22 80 ASN A N 1
ATOM 606 C CA . ASN A 1 80 ? 24.436 21.126 -6.599 1.00 57.22 80 ASN A CA 1
ATOM 607 C C . ASN A 1 80 ? 23.576 20.306 -5.617 1.00 57.22 80 ASN A C 1
ATOM 609 O O . ASN A 1 80 ? 22.668 20.867 -5.015 1.00 57.22 80 ASN A O 1
ATOM 613 N N . TYR A 1 81 ? 23.848 19.009 -5.411 1.00 60.59 81 TYR A N 1
ATOM 614 C CA . TYR A 1 81 ? 22.955 18.127 -4.642 1.00 60.59 81 TYR A CA 1
ATOM 615 C C . TYR A 1 81 ? 23.700 17.250 -3.627 1.00 60.59 81 TYR A C 1
ATOM 617 O O . TYR A 1 81 ? 23.547 16.029 -3.601 1.00 60.59 81 TYR A O 1
ATOM 625 N N . ARG A 1 82 ? 24.501 17.895 -2.769 1.00 63.78 82 ARG A N 1
ATOM 626 C CA . ARG A 1 82 ? 25.420 17.310 -1.765 1.00 63.78 82 ARG A CA 1
ATOM 627 C C . ARG A 1 82 ? 24.820 16.279 -0.784 1.00 63.78 82 ARG A C 1
ATOM 629 O O . ARG A 1 82 ? 25.593 15.686 -0.039 1.00 63.78 82 ARG A O 1
ATOM 636 N N . TYR A 1 83 ? 23.505 16.043 -0.790 1.00 72.50 83 TYR A N 1
ATOM 637 C CA . TYR A 1 83 ? 22.800 15.120 0.112 1.00 72.50 83 TYR A CA 1
ATOM 638 C C . TYR A 1 83 ? 21.581 14.464 -0.550 1.00 72.50 83 TYR A C 1
ATOM 640 O O . TYR A 1 83 ? 20.497 14.436 0.027 1.00 72.50 83 TYR A O 1
ATOM 648 N N . SER A 1 84 ? 21.714 13.982 -1.786 1.00 72.88 84 SER A N 1
ATOM 649 C CA . SER A 1 84 ? 20.603 13.323 -2.481 1.00 72.88 84 SER A CA 1
ATOM 650 C C . SER A 1 84 ? 21.034 12.083 -3.252 1.00 72.88 84 SER A C 1
ATOM 652 O O . SER A 1 84 ? 22.213 11.899 -3.559 1.00 72.88 84 SER A O 1
ATOM 654 N N . VAL A 1 85 ? 20.055 11.237 -3.551 1.00 76.56 85 VAL A N 1
ATOM 655 C CA . VAL A 1 85 ? 20.194 10.045 -4.386 1.00 76.56 85 VAL A CA 1
ATOM 656 C C . VAL A 1 85 ? 19.233 10.181 -5.553 1.00 76.56 85 VAL A C 1
ATOM 658 O O . VAL A 1 85 ? 18.074 10.545 -5.359 1.00 76.56 85 VAL A O 1
ATOM 661 N N . ASN A 1 86 ? 19.713 9.895 -6.762 1.00 78.56 86 ASN A N 1
ATOM 662 C CA . ASN A 1 86 ? 18.842 9.776 -7.922 1.00 78.56 86 ASN A CA 1
ATOM 663 C C . ASN A 1 86 ? 18.066 8.463 -7.818 1.00 78.56 86 ASN A C 1
ATOM 665 O O . ASN A 1 86 ? 18.640 7.389 -7.994 1.00 78.56 86 ASN A O 1
ATOM 669 N N . MET A 1 87 ? 16.787 8.558 -7.477 1.00 78.75 87 MET A N 1
ATOM 670 C CA . MET A 1 87 ? 15.865 7.438 -7.413 1.00 78.75 87 MET A CA 1
ATOM 671 C C . MET A 1 87 ? 15.193 7.298 -8.775 1.00 78.75 87 MET A C 1
ATOM 673 O O . MET A 1 87 ? 14.553 8.233 -9.252 1.00 78.75 87 MET A O 1
ATOM 677 N N . GLN A 1 88 ? 15.326 6.131 -9.391 1.00 82.69 88 GLN A N 1
ATOM 678 C CA . GLN A 1 88 ? 14.575 5.781 -10.585 1.00 82.69 88 GLN A CA 1
ATOM 679 C C . GLN A 1 88 ? 13.271 5.097 -10.190 1.00 82.69 88 GLN A C 1
ATOM 681 O O . GLN A 1 88 ? 13.258 4.173 -9.369 1.00 82.69 88 GLN A O 1
ATOM 686 N N . VAL A 1 89 ? 12.179 5.554 -10.792 1.00 79.88 89 VAL A N 1
ATOM 687 C CA . VAL A 1 89 ? 10.839 4.999 -10.619 1.00 79.88 89 VAL A CA 1
ATOM 688 C C . VAL A 1 89 ? 10.358 4.501 -11.975 1.00 79.88 89 VAL A C 1
ATOM 690 O O . VAL A 1 89 ? 10.208 5.285 -12.907 1.00 79.88 89 VAL A O 1
ATOM 693 N N . GLY A 1 90 ? 10.130 3.195 -12.086 1.00 81.81 90 GLY A N 1
ATOM 694 C CA . GLY A 1 90 ? 9.488 2.578 -13.241 1.00 81.81 90 GLY A CA 1
ATOM 695 C C . GLY A 1 90 ? 7.975 2.592 -13.063 1.00 81.81 90 GLY A C 1
ATOM 696 O O . GLY A 1 90 ? 7.464 2.052 -12.078 1.00 81.81 90 GLY A O 1
ATOM 697 N N . ILE A 1 91 ? 7.269 3.201 -14.009 1.00 79.31 91 ILE A N 1
ATOM 698 C CA . ILE A 1 91 ? 5.814 3.345 -14.028 1.00 79.31 91 ILE A CA 1
ATOM 699 C C . ILE A 1 91 ? 5.271 2.646 -15.273 1.00 79.31 91 ILE A C 1
ATOM 701 O O . ILE A 1 91 ? 5.729 2.894 -16.383 1.00 79.31 91 ILE A O 1
ATOM 705 N N . ASP A 1 92 ? 4.264 1.800 -15.100 1.00 77.88 92 ASP A N 1
ATOM 706 C CA . ASP A 1 92 ? 3.496 1.236 -16.209 1.00 77.88 92 ASP A CA 1
ATOM 707 C C . ASP A 1 92 ? 2.726 2.355 -16.926 1.00 77.88 92 ASP A C 1
ATOM 709 O O . ASP A 1 92 ? 1.889 3.016 -16.311 1.00 77.88 92 ASP A O 1
ATOM 713 N N . ALA A 1 93 ? 2.974 2.583 -18.213 1.00 77.25 93 ALA A N 1
ATOM 714 C CA . ALA A 1 93 ? 2.334 3.671 -18.952 1.00 77.25 93 ALA A CA 1
ATOM 715 C C . ALA A 1 93 ? 0.816 3.472 -19.120 1.00 77.25 93 ALA A C 1
ATOM 717 O O . ALA A 1 93 ? 0.060 4.446 -19.144 1.00 77.25 93 ALA A O 1
ATOM 718 N N . ASN A 1 94 ? 0.363 2.219 -19.200 1.00 75.38 94 ASN A N 1
ATOM 719 C CA . ASN A 1 94 ? -1.034 1.863 -19.449 1.00 75.38 94 ASN A CA 1
ATOM 720 C C . ASN A 1 94 ? -1.880 1.964 -18.178 1.00 75.38 94 ASN A C 1
ATOM 722 O O . ASN A 1 94 ? -3.048 2.343 -18.223 1.00 75.38 94 ASN A O 1
ATOM 726 N N . THR A 1 95 ? -1.292 1.630 -17.030 1.00 71.38 95 THR A N 1
ATOM 727 C CA . THR A 1 95 ? -1.992 1.590 -15.741 1.00 71.38 95 THR A CA 1
ATOM 728 C C . THR A 1 95 ? -1.590 2.712 -14.790 1.00 71.38 95 THR A C 1
ATOM 730 O O . THR A 1 95 ? -2.252 2.904 -13.772 1.00 71.38 95 THR A O 1
ATOM 733 N N . ARG A 1 96 ? -0.541 3.473 -15.125 1.00 74.31 96 ARG A N 1
ATOM 734 C CA . ARG A 1 96 ? 0.050 4.556 -14.318 1.00 74.31 96 ARG A CA 1
ATOM 735 C C . ARG A 1 96 ? 0.458 4.122 -12.909 1.00 74.31 96 ARG A C 1
ATOM 737 O O . ARG A 1 96 ? 0.519 4.946 -11.999 1.00 74.31 96 ARG A O 1
ATOM 744 N N . LEU A 1 97 ? 0.721 2.831 -12.715 1.00 74.12 97 LEU A N 1
ATOM 745 C CA . LEU A 1 97 ? 1.167 2.289 -11.436 1.00 74.12 97 LEU A CA 1
ATOM 746 C C . LEU A 1 97 ? 2.686 2.175 -11.391 1.00 74.12 97 LEU A C 1
ATOM 748 O O . LEU A 1 97 ? 3.319 1.828 -12.385 1.00 74.12 97 LEU A O 1
ATOM 752 N N . VAL A 1 98 ? 3.255 2.413 -10.211 1.00 75.69 98 VAL A N 1
ATOM 753 C CA . VAL A 1 98 ? 4.675 2.177 -9.940 1.00 75.69 98 VAL A CA 1
ATOM 754 C C . VAL A 1 98 ? 4.924 0.675 -9.866 1.00 75.69 98 VAL A C 1
ATOM 756 O O . VAL A 1 98 ? 4.248 -0.031 -9.118 1.00 75.69 98 VAL A O 1
ATOM 759 N N . VAL A 1 99 ? 5.904 0.196 -10.625 1.00 75.75 99 VAL A N 1
ATOM 760 C CA . VAL A 1 99 ? 6.244 -1.232 -10.711 1.00 75.75 99 VAL A CA 1
ATOM 761 C C . VAL A 1 99 ? 7.674 -1.546 -10.298 1.00 75.75 99 VAL A C 1
ATOM 763 O O . VAL A 1 99 ? 7.974 -2.688 -9.963 1.00 75.75 99 VAL A O 1
ATOM 766 N N . ALA A 1 100 ? 8.547 -0.541 -10.267 1.00 77.62 100 ALA A N 1
ATOM 767 C CA . ALA A 1 100 ? 9.895 -0.667 -9.735 1.00 77.62 100 ALA A CA 1
ATOM 768 C C . ALA A 1 100 ? 10.354 0.664 -9.138 1.00 77.62 100 ALA A C 1
ATOM 770 O O . ALA A 1 100 ? 10.054 1.729 -9.676 1.00 77.62 100 ALA A O 1
ATOM 771 N N . VAL A 1 101 ? 11.104 0.602 -8.040 1.00 79.44 101 VAL A N 1
ATOM 772 C CA . VAL A 1 101 ? 11.755 1.765 -7.432 1.00 79.44 101 VAL A CA 1
ATOM 773 C C . VAL A 1 101 ? 13.148 1.343 -6.988 1.00 79.44 101 VAL A C 1
ATOM 775 O O . VAL A 1 101 ? 13.293 0.341 -6.290 1.00 79.44 101 VAL A O 1
ATOM 778 N N . GLY A 1 102 ? 14.170 2.105 -7.361 1.00 78.44 102 GLY A N 1
ATOM 779 C CA . GLY A 1 102 ? 15.536 1.830 -6.931 1.00 78.44 102 GLY A CA 1
ATOM 780 C C . GLY A 1 102 ? 16.477 3.004 -7.174 1.00 78.44 102 GLY A C 1
ATOM 781 O O . GLY A 1 102 ? 16.142 3.918 -7.925 1.00 78.44 102 GLY A O 1
ATOM 782 N N . PRO A 1 103 ? 17.657 3.015 -6.539 1.00 72.19 103 PRO A N 1
ATOM 783 C CA . PRO A 1 103 ? 18.689 3.980 -6.881 1.00 72.19 103 PRO A CA 1
ATOM 784 C C . PRO A 1 103 ? 19.107 3.770 -8.339 1.00 72.19 103 PRO A C 1
ATOM 786 O O . PRO A 1 103 ? 19.384 2.650 -8.768 1.00 72.19 103 PRO A O 1
ATOM 789 N N . GLY A 1 104 ? 19.140 4.851 -9.110 1.00 65.38 104 GLY A N 1
ATOM 790 C CA . GLY A 1 104 ? 19.615 4.807 -10.480 1.00 65.38 104 GLY A CA 1
ATOM 791 C C . GLY A 1 104 ? 21.096 4.453 -10.532 1.00 65.38 104 GLY A C 1
ATOM 792 O O . GLY A 1 104 ? 21.887 4.986 -9.751 1.00 65.38 104 GLY A O 1
ATOM 793 N N . ALA A 1 105 ? 21.486 3.591 -11.474 1.00 57.03 105 ALA A N 1
ATOM 794 C CA . ALA A 1 105 ? 22.891 3.410 -11.815 1.00 57.03 105 ALA A CA 1
ATOM 795 C C . ALA A 1 105 ? 23.436 4.777 -12.252 1.00 57.03 105 ALA A C 1
ATOM 797 O O . ALA A 1 105 ? 23.048 5.300 -13.298 1.00 57.03 105 ALA A O 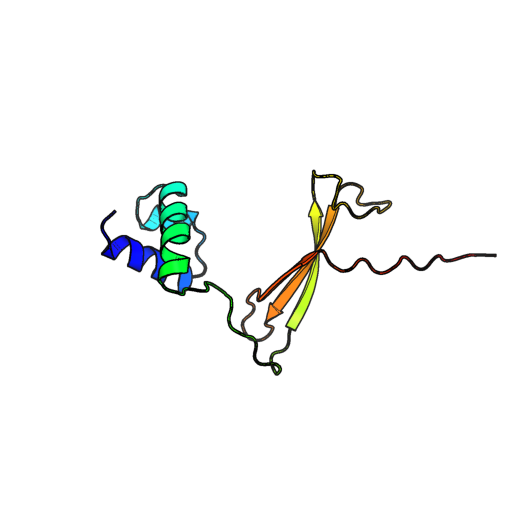1
ATOM 798 N N . GLY A 1 106 ? 24.254 5.407 -11.406 1.00 47.66 106 GLY A N 1
ATOM 799 C CA . GLY A 1 106 ? 24.845 6.702 -11.712 1.00 47.66 106 GLY A CA 1
ATOM 800 C C . GLY A 1 106 ? 25.552 6.615 -13.058 1.00 47.66 106 GLY A C 1
ATOM 801 O O . GLY A 1 106 ? 26.437 5.779 -13.232 1.00 47.66 106 GLY A O 1
ATOM 802 N N . GLN A 1 107 ? 25.149 7.438 -14.028 1.00 40.47 107 GLN A N 1
ATOM 803 C CA . GLN A 1 107 ? 25.906 7.545 -15.269 1.00 40.47 107 GLN A CA 1
ATOM 804 C C . GLN A 1 107 ? 27.349 7.927 -14.906 1.00 40.47 107 GLN A C 1
ATOM 806 O O . GLN A 1 107 ? 27.539 8.899 -14.164 1.00 40.47 107 GLN A O 1
ATOM 811 N N . PRO A 1 108 ? 28.370 7.192 -15.389 1.00 35.72 108 PRO A N 1
ATOM 812 C CA . PRO A 1 108 ? 29.752 7.578 -15.179 1.00 35.72 108 PRO A CA 1
ATOM 813 C C . PRO A 1 108 ? 29.935 8.964 -15.784 1.00 35.72 108 PRO A C 1
ATOM 815 O O . PRO A 1 108 ? 29.713 9.186 -16.975 1.00 35.72 108 PRO A O 1
ATOM 818 N N . GLN A 1 109 ? 30.280 9.913 -14.920 1.00 40.97 109 GLN A N 1
ATOM 819 C CA . GLN A 1 109 ? 30.499 11.299 -15.278 1.00 40.97 109 GLN A CA 1
ATOM 820 C C . GLN A 1 109 ? 31.530 11.346 -16.408 1.00 40.97 109 GLN A C 1
ATOM 822 O O . GLN A 1 109 ? 32.703 11.036 -16.188 1.00 40.97 109 GLN A O 1
ATOM 827 N N . ARG A 1 110 ? 31.092 11.697 -17.628 1.00 36.41 110 ARG A N 1
ATOM 828 C CA . ARG A 1 110 ? 32.009 11.995 -18.730 1.00 36.41 110 ARG A CA 1
ATOM 829 C C . ARG A 1 110 ? 32.930 13.101 -18.238 1.00 36.41 110 ARG A C 1
ATOM 831 O O . ARG A 1 110 ? 32.510 14.248 -18.083 1.00 36.41 110 ARG A O 1
ATOM 838 N N . ARG A 1 111 ? 34.183 12.741 -17.961 1.00 37.81 111 ARG A N 1
ATOM 839 C CA . ARG A 1 111 ? 35.259 13.708 -17.794 1.00 37.81 111 ARG A CA 1
ATOM 840 C C . ARG A 1 111 ? 35.392 14.415 -19.136 1.00 37.81 111 ARG A C 1
ATOM 842 O O . ARG A 1 111 ? 35.952 13.862 -20.075 1.00 37.81 111 ARG A O 1
ATOM 849 N N . HIS A 1 112 ? 34.822 15.610 -19.235 1.00 39.16 112 HIS A N 1
ATOM 850 C CA . HIS A 1 112 ? 35.283 16.575 -20.216 1.00 39.16 112 HIS A CA 1
ATOM 851 C C . HIS A 1 112 ? 36.685 16.995 -19.779 1.00 39.16 112 HIS A C 1
ATOM 853 O O . HIS A 1 112 ? 36.853 17.861 -18.924 1.00 39.16 112 HIS A O 1
ATOM 859 N N . SER A 1 113 ? 37.680 16.299 -20.317 1.00 41.81 113 SER A N 1
ATOM 860 C CA . SER A 1 113 ? 39.025 16.835 -20.454 1.00 41.81 113 SER A CA 1
ATOM 861 C C . SER A 1 113 ? 38.934 17.908 -21.535 1.00 41.81 113 SER A C 1
ATOM 863 O O . SER A 1 113 ? 38.702 17.582 -22.698 1.00 41.81 113 SER A O 1
ATOM 865 N N . SER A 1 114 ? 39.028 19.171 -21.140 1.00 33.06 114 SER A N 1
ATOM 866 C CA . SER A 1 114 ? 39.328 20.260 -22.070 1.00 33.06 114 SER A CA 1
ATOM 867 C C . SER A 1 114 ? 40.833 20.561 -21.995 1.00 33.06 114 SER A C 1
ATOM 869 O O . SER A 1 114 ? 41.423 20.286 -20.947 1.00 33.06 114 SER A O 1
ATOM 871 N N . PRO A 1 115 ? 41.425 21.007 -23.116 1.00 46.47 115 PRO A N 1
ATOM 872 C CA . PRO A 1 115 ? 42.831 20.807 -23.483 1.00 46.47 115 PRO A CA 1
ATOM 873 C C . PRO A 1 115 ? 43.836 21.631 -22.678 1.00 46.47 115 PRO A C 1
ATOM 875 O O . PRO A 1 115 ? 43.440 22.677 -22.115 1.00 46.47 115 PRO A O 1
#

Secondary structure (DSSP, 8-state):
--HHHHHHHHHHHHHS---HHHHHHHTT--HHHHHHHHHHHHHHTT--SS-----TTS-EEEEEEEEE---GGG----SS-TTEEEEEEEEETTT--EEEEEE--PPP-------

pLDDT: mean 71.96, std 15.17, range [33.06, 93.06]

Foldseek 3Di:
DDPVLLVVLVVCVLVDPDDLCVSCVVSVHDSVVSVVSCVVCCVVVVNPSAQPPDDPPFDKDKDWDWDFAPDPPQDDDDPPRNGTFTKIWIAGPVVRDTNDIDGDPPDPPPPPPDD

Nearest PDB structures (foldseek):
  2efo-assembly1_A  TM=5.222E-01  e=1.726E-01  Sulfurisphaera tokodaii str. 7
  8qx8-assembly1_A  TM=4.413E-01  e=2.310E+00  Saccharomyces cerevisiae
  7wjo-assembly1_A  TM=1.968E-01  e=7.021E+00  Phytophthora sojae strain P6497